Protein AF-A0A0F4JCB0-F1 (afdb_monomer)

Radius of gyration: 26.27 Å; Cα contacts (8 Å, |Δi|>4): 67; chains: 1; bounding box: 70×32×74 Å

pLDDT: mean 78.63, std 18.01, range [30.94, 97.88]

Secondary structure (DSSP, 8-state):
----HHHHHHHHHHHHHHHT----TT-PPS------------HHHHHHHHHHHHHHHHHHHHHHHHHHHHHTT---TT-HHHHHHHHHHHHHHHHHHHHHHHHHHHHHHHHHHHHHHHHHHHHHHHHHHHHHHH-TTS---S----

Solvent-accessible surface area (backbone atoms only — not comparable to full-atom values): 8555 Å² total; per-residue (Å²): 132,85,79,49,70,68,59,54,51,52,50,51,53,50,56,50,54,65,69,61,73,67,82,58,96,76,77,73,80,88,79,79,99,60,87,64,81,67,85,68,60,45,38,64,60,27,40,47,54,18,50,51,28,47,52,50,26,49,52,44,52,54,49,50,51,52,51,56,58,66,51,60,83,52,79,53,89,94,43,72,68,32,55,54,50,50,55,51,50,54,52,52,49,54,52,46,53,52,50,26,48,51,30,51,63,46,25,60,59,33,37,50,51,16,53,53,40,35,56,49,55,50,53,52,51,52,51,52,53,51,51,52,68,73,45,74,86,58,76,88,86,79,81,81,87,128

Organism: NCBI:txid68223

Foldseek 3Di:
DDDDPVNVVVVVVVVVVVVPPPPPVPDDDDDDDDPDPPPQLALVVLLVLLVVLVVLLVVLVVVLVVLVVVLPPLDDPPDPVSVVSVVVSVVSNVVSNVSSVVSNVVSVVSNVSSVVSVVVVVVVVVVVVVVCVVPVVPDDPPDPDD

Sequence (146 aa):
MTTTFEAEWASLKQQAASRTEMHLASAAAAGGGGGGEDLKSDKAVWNRASQDLGGLATNIKTALTGLGDGQKGAAQAGVESSAAQDELYQSWKTYLESLAGKCSALQGPLRKAGEGQYANDEAIKDGFTQVDGQYQDTPATGGGAR

Structure (mmCIF, N/CA/C/O backbone):
data_AF-A0A0F4JCB0-F1
#
_entry.id   AF-A0A0F4JCB0-F1
#
loop_
_atom_site.group_PDB
_atom_site.id
_atom_site.type_symbol
_atom_site.label_atom_id
_atom_site.label_alt_id
_atom_site.label_comp_id
_atom_site.label_asym_id
_atom_site.label_entity_id
_atom_site.label_seq_id
_atom_site.pdbx_PDB_ins_code
_atom_site.Cartn_x
_atom_site.Cartn_y
_atom_site.Cartn_z
_atom_site.occupancy
_atom_site.B_iso_or_equiv
_atom_site.auth_seq_id
_atom_site.auth_comp_id
_atom_site.auth_asym_id
_atom_site.auth_atom_id
_atom_site.pdbx_PDB_model_num
ATOM 1 N N . MET A 1 1 ? 6.192 -24.857 -30.792 1.00 44.06 1 MET A N 1
ATOM 2 C CA . MET A 1 1 ? 5.041 -24.029 -31.202 1.00 44.06 1 MET A CA 1
ATOM 3 C C . MET A 1 1 ? 5.261 -22.655 -30.613 1.00 44.06 1 MET A C 1
ATOM 5 O O . MET A 1 1 ? 5.265 -22.533 -29.399 1.00 44.06 1 MET A O 1
ATOM 9 N N . THR A 1 2 ? 5.572 -21.675 -31.453 1.00 50.81 2 THR A N 1
ATOM 10 C CA . THR A 1 2 ? 5.767 -20.276 -31.061 1.00 50.81 2 THR A CA 1
ATOM 11 C C . THR A 1 2 ? 4.408 -19.699 -30.676 1.00 50.81 2 THR A C 1
ATOM 13 O O . THR A 1 2 ? 3.514 -19.622 -31.517 1.00 50.81 2 THR A O 1
ATOM 16 N N . THR A 1 3 ? 4.221 -19.362 -29.403 1.00 67.38 3 THR A N 1
ATOM 17 C CA . THR A 1 3 ? 3.070 -18.582 -28.946 1.00 67.38 3 THR A CA 1
ATOM 18 C C . THR A 1 3 ? 3.132 -17.211 -29.613 1.00 67.38 3 THR A C 1
ATOM 20 O O . THR A 1 3 ? 4.177 -16.566 -29.643 1.00 67.38 3 THR A O 1
ATOM 23 N N . THR A 1 4 ? 2.040 -16.798 -30.255 1.00 85.38 4 THR A N 1
ATOM 24 C CA . THR A 1 4 ? 1.944 -15.469 -30.864 1.00 85.38 4 THR A CA 1
ATOM 25 C C . THR A 1 4 ? 1.784 -14.423 -29.764 1.00 85.38 4 THR A C 1
ATOM 27 O O . THR A 1 4 ? 1.160 -14.692 -28.738 1.00 85.38 4 THR A O 1
ATOM 30 N N . PHE A 1 5 ? 2.304 -13.216 -29.992 1.00 84.62 5 PHE A N 1
ATOM 31 C CA . PHE A 1 5 ? 2.184 -12.088 -29.061 1.00 84.62 5 PHE A CA 1
ATOM 32 C C . PHE A 1 5 ? 0.742 -11.876 -28.564 1.00 84.62 5 PHE A C 1
ATOM 34 O O . PHE A 1 5 ? 0.517 -11.670 -27.378 1.00 84.62 5 PHE A O 1
ATOM 41 N N . GLU A 1 6 ? -0.247 -12.019 -29.451 1.00 88.94 6 GLU A N 1
ATOM 42 C CA . GLU A 1 6 ? -1.668 -11.899 -29.100 1.00 88.94 6 GLU A CA 1
ATOM 43 C C . GLU A 1 6 ? -2.139 -12.942 -28.079 1.00 88.94 6 GLU A C 1
ATOM 45 O O . GLU A 1 6 ? -2.920 -12.625 -27.180 1.00 88.94 6 GLU A O 1
ATOM 50 N N . ALA A 1 7 ? -1.648 -14.181 -28.174 1.00 90.25 7 ALA A N 1
ATOM 51 C CA . ALA A 1 7 ? -1.990 -15.234 -27.224 1.00 90.25 7 ALA A CA 1
ATOM 52 C C . ALA A 1 7 ? -1.376 -14.960 -25.840 1.00 90.25 7 ALA A C 1
ATOM 54 O O . ALA A 1 7 ? -2.030 -15.153 -24.812 1.00 90.25 7 ALA A O 1
ATOM 55 N N . GLU A 1 8 ? -0.142 -14.457 -25.806 1.00 87.00 8 GLU A N 1
ATOM 56 C CA . GLU A 1 8 ? 0.537 -14.077 -24.563 1.00 87.00 8 GLU A CA 1
ATOM 57 C C . GLU A 1 8 ? -0.117 -12.850 -23.919 1.00 87.00 8 GLU A C 1
ATOM 59 O O . GLU A 1 8 ? -0.390 -12.844 -22.716 1.00 87.00 8 GLU A O 1
ATOM 64 N N . TRP A 1 9 ? -0.469 -11.849 -24.728 1.00 79.19 9 TRP A N 1
ATOM 65 C CA . TRP A 1 9 ? -1.173 -10.649 -24.292 1.00 79.19 9 TRP A CA 1
ATOM 66 C C . TRP A 1 9 ? -2.568 -10.961 -23.740 1.00 79.19 9 TRP A C 1
ATOM 68 O O . TRP A 1 9 ? -2.971 -10.418 -22.709 1.00 79.19 9 TRP A O 1
ATOM 78 N N . ALA A 1 10 ? -3.311 -11.865 -24.382 1.00 88.75 10 ALA A N 1
ATOM 79 C CA . ALA A 1 10 ? -4.602 -12.333 -23.883 1.00 88.75 10 ALA A CA 1
ATOM 80 C C . ALA A 1 10 ? -4.473 -13.033 -22.520 1.00 88.75 10 ALA A C 1
ATOM 82 O O . ALA A 1 10 ? -5.235 -12.724 -21.601 1.00 88.75 10 ALA A O 1
ATOM 83 N N . SER A 1 11 ? -3.472 -13.903 -22.356 1.00 79.38 11 SER A N 1
ATOM 84 C CA . SER A 1 11 ? -3.203 -14.596 -21.089 1.00 79.38 11 SER A CA 1
ATOM 85 C C . SER A 1 11 ? -2.835 -13.628 -19.960 1.00 79.38 11 SER A C 1
ATOM 87 O O . SER A 1 11 ? -3.374 -13.724 -18.856 1.00 79.38 11 SER A O 1
ATOM 89 N N . LEU A 1 12 ? -1.978 -12.640 -20.237 1.00 77.44 12 LEU A N 1
ATOM 90 C CA . LEU A 1 12 ? -1.602 -11.596 -19.277 1.00 77.44 12 LEU A CA 1
ATOM 91 C C . LEU A 1 12 ? -2.810 -10.772 -18.815 1.00 77.44 12 LEU A C 1
ATOM 93 O O . LEU A 1 12 ? -2.986 -10.573 -17.612 1.00 77.44 12 LEU A O 1
ATOM 97 N N . LYS A 1 13 ? -3.681 -10.351 -19.742 1.00 79.44 13 LYS A N 1
ATOM 98 C CA . LYS A 1 13 ? -4.930 -9.639 -19.412 1.00 79.44 13 LYS A CA 1
ATOM 99 C C . LYS A 1 13 ? -5.847 -10.480 -18.524 1.00 79.44 13 LYS A C 1
ATOM 101 O O . LYS A 1 13 ? -6.400 -9.962 -17.557 1.00 79.44 13 LYS A O 1
ATOM 106 N N . GLN A 1 14 ? -5.978 -11.774 -18.807 1.00 76.75 14 GLN A N 1
ATOM 107 C CA . GLN A 1 14 ? -6.850 -12.664 -18.041 1.00 76.75 14 GLN A CA 1
ATOM 108 C C . GLN A 1 14 ? -6.310 -12.949 -16.633 1.00 76.75 14 GLN A C 1
ATOM 110 O O . GLN A 1 14 ? -7.072 -12.924 -15.670 1.00 76.75 14 GLN A O 1
ATOM 115 N N . GLN A 1 15 ? -4.993 -13.116 -16.488 1.00 71.75 15 GLN A N 1
ATOM 116 C CA . GLN A 1 15 ? -4.336 -13.252 -15.183 1.00 71.75 15 GLN A CA 1
ATOM 117 C C . GLN A 1 15 ? -4.363 -11.961 -14.350 1.00 71.75 15 GLN A C 1
ATOM 119 O O . GLN A 1 15 ? -4.322 -12.019 -13.121 1.00 71.75 15 GLN A O 1
ATOM 124 N N . ALA A 1 16 ? -4.377 -10.791 -14.994 1.00 64.50 16 ALA A N 1
ATOM 125 C CA . ALA A 1 16 ? -4.550 -9.510 -14.314 1.00 64.50 16 ALA A CA 1
ATOM 126 C C . ALA A 1 16 ? -6.002 -9.323 -13.846 1.00 64.50 16 ALA A C 1
ATOM 128 O O . ALA A 1 16 ? -6.234 -8.902 -12.713 1.00 64.50 16 ALA A O 1
ATOM 129 N N . ALA A 1 17 ? -6.973 -9.707 -14.680 1.00 66.94 17 ALA A N 1
ATOM 130 C CA . ALA A 1 17 ? -8.389 -9.693 -14.328 1.00 66.94 17 ALA A CA 1
ATOM 131 C C . ALA A 1 17 ? -8.689 -10.633 -13.149 1.00 66.94 17 ALA A C 1
ATOM 133 O O . ALA A 1 17 ? -9.334 -10.215 -12.194 1.00 66.94 17 ALA A O 1
ATOM 134 N N . SER A 1 18 ? -8.132 -11.849 -13.146 1.00 64.69 18 SER A N 1
ATOM 135 C CA . SER A 1 18 ? -8.306 -12.800 -12.038 1.00 64.69 18 SER A CA 1
ATOM 136 C C . SER A 1 18 ? -7.610 -12.359 -10.743 1.00 64.69 18 SER A C 1
ATOM 138 O O . SER A 1 18 ? -8.057 -12.700 -9.657 1.00 64.69 18 SER A O 1
ATOM 140 N N . ARG A 1 19 ? -6.523 -11.575 -10.829 1.00 59.31 19 ARG A N 1
ATOM 141 C CA . ARG A 1 19 ? -5.880 -10.941 -9.659 1.00 59.31 19 ARG A CA 1
ATOM 142 C C . ARG A 1 19 ? -6.665 -9.747 -9.106 1.00 59.31 19 ARG A C 1
ATOM 144 O O . ARG A 1 19 ? -6.379 -9.307 -7.998 1.00 59.31 19 ARG A O 1
ATOM 151 N N . THR A 1 20 ? -7.631 -9.229 -9.866 1.00 51.09 20 THR A N 1
ATOM 152 C CA . THR A 1 20 ? -8.473 -8.076 -9.507 1.00 51.09 20 THR A CA 1
ATOM 153 C C . THR A 1 20 ? -9.791 -8.503 -8.848 1.00 51.09 20 THR A C 1
ATOM 155 O O . THR A 1 20 ? -10.656 -7.668 -8.602 1.00 51.09 20 THR A O 1
ATOM 158 N N . GLU A 1 21 ? -9.944 -9.772 -8.454 1.00 53.97 21 GLU A N 1
ATOM 159 C CA . GLU A 1 21 ? -10.959 -10.179 -7.472 1.00 53.97 21 GLU A CA 1
ATOM 160 C C . GLU A 1 21 ? -10.544 -9.720 -6.059 1.00 53.97 21 GLU A C 1
ATOM 162 O O . GLU A 1 21 ? -10.359 -10.501 -5.129 1.00 53.97 21 GLU A O 1
ATOM 167 N N . MET A 1 22 ? -10.354 -8.410 -5.890 1.00 51.03 22 MET A N 1
ATOM 168 C CA . MET A 1 22 ? -10.332 -7.786 -4.575 1.00 51.03 22 MET A CA 1
ATOM 169 C C . MET A 1 22 ? -11.781 -7.651 -4.124 1.00 51.03 22 MET A C 1
ATOM 171 O O . MET A 1 22 ? -12.513 -6.784 -4.603 1.00 51.03 22 MET A O 1
ATOM 175 N N . HIS A 1 23 ? -12.198 -8.519 -3.205 1.00 47.09 23 HIS A N 1
ATOM 176 C CA . HIS A 1 23 ? -13.481 -8.396 -2.526 1.00 47.09 23 HIS A CA 1
ATOM 177 C C . HIS A 1 23 ? -13.448 -7.135 -1.646 1.00 47.09 23 HIS A C 1
ATOM 179 O O . HIS A 1 23 ? -13.044 -7.160 -0.485 1.00 47.09 23 HIS A O 1
ATOM 185 N N . LEU A 1 24 ? -13.848 -5.996 -2.214 1.00 46.97 24 LEU A N 1
ATOM 186 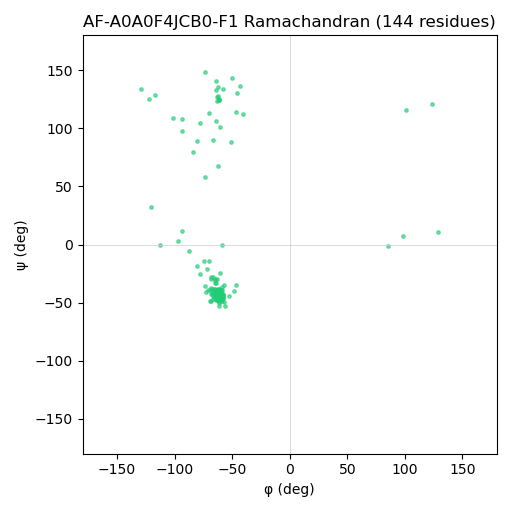C CA . LEU A 1 24 ? -14.248 -4.841 -1.422 1.00 46.97 24 LEU A CA 1
ATOM 187 C C . LEU A 1 24 ? -15.479 -5.265 -0.622 1.00 46.97 24 LEU A C 1
ATOM 189 O O . LEU A 1 24 ? -16.479 -5.685 -1.205 1.00 46.97 24 LEU A O 1
ATOM 193 N N . ALA A 1 25 ? -15.420 -5.135 0.703 1.00 53.34 25 ALA A N 1
ATOM 194 C CA . ALA A 1 25 ? -16.510 -5.496 1.614 1.00 53.34 25 ALA A CA 1
ATOM 195 C C . ALA A 1 25 ? -17.836 -4.737 1.357 1.00 53.34 25 ALA A C 1
ATOM 197 O O . ALA A 1 25 ? -18.814 -4.966 2.055 1.00 53.34 25 ALA A O 1
ATOM 198 N N . SER A 1 26 ? -17.884 -3.833 0.370 1.00 44.56 26 SER A N 1
ATOM 199 C CA . SER A 1 26 ? -19.033 -2.985 0.044 1.00 44.56 26 SER A CA 1
ATOM 200 C C . SER A 1 26 ? -19.714 -3.273 -1.302 1.00 44.56 26 SER A C 1
ATOM 202 O O . SER A 1 26 ? -20.690 -2.597 -1.627 1.00 44.56 26 SER A O 1
ATOM 204 N N . ALA A 1 27 ? -19.260 -4.243 -2.104 1.00 40.28 27 ALA A N 1
ATOM 205 C CA . ALA A 1 27 ? -19.916 -4.554 -3.379 1.00 40.28 27 ALA A CA 1
ATOM 206 C C . ALA A 1 27 ? -21.103 -5.513 -3.172 1.00 40.28 27 ALA A C 1
ATOM 208 O O . ALA A 1 27 ? -20.998 -6.719 -3.383 1.00 40.28 27 ALA A O 1
ATOM 209 N N . ALA A 1 28 ? -22.237 -4.967 -2.728 1.00 41.16 28 ALA A N 1
ATOM 210 C CA . ALA A 1 28 ? -23.502 -5.691 -2.667 1.00 41.16 28 ALA A CA 1
ATOM 211 C C . ALA A 1 28 ? -23.979 -6.083 -4.078 1.00 41.16 28 ALA A C 1
ATOM 213 O O . ALA A 1 28 ? -24.000 -5.256 -4.995 1.00 41.16 28 ALA A O 1
ATOM 214 N N . ALA A 1 29 ? -24.396 -7.341 -4.240 1.00 40.41 29 ALA A N 1
ATOM 215 C CA . ALA A 1 29 ? -25.137 -7.792 -5.410 1.00 40.41 29 ALA A CA 1
ATOM 216 C C . ALA A 1 29 ? -26.478 -7.044 -5.491 1.00 40.41 29 ALA A C 1
ATOM 218 O O . ALA A 1 29 ? -27.171 -6.854 -4.491 1.00 40.41 29 ALA A O 1
ATOM 219 N N . ALA A 1 30 ? -26.823 -6.589 -6.692 1.00 45.03 30 ALA A N 1
ATOM 220 C CA . ALA A 1 30 ? -28.023 -5.813 -6.947 1.00 45.03 30 ALA A CA 1
ATOM 221 C C . ALA A 1 30 ? -29.305 -6.612 -6.647 1.00 45.03 30 ALA A C 1
ATOM 223 O O . ALA A 1 30 ? -29.528 -7.670 -7.232 1.00 45.03 30 ALA A O 1
ATOM 224 N N . GLY A 1 31 ? -30.186 -6.030 -5.827 1.00 35.19 31 GLY A N 1
ATOM 225 C CA . GLY A 1 31 ? -31.619 -6.333 -5.823 1.00 35.19 31 GLY A CA 1
ATOM 226 C C . GLY A 1 31 ? -32.198 -6.798 -4.485 1.00 35.19 31 GLY A C 1
ATOM 227 O O . GLY A 1 31 ? -31.856 -7.862 -3.988 1.00 35.19 31 GLY A O 1
ATOM 228 N N . GLY A 1 32 ? -33.179 -6.037 -3.989 1.00 30.94 32 GLY A N 1
ATOM 229 C CA . GLY A 1 32 ? -34.141 -6.479 -2.974 1.00 30.94 32 GLY A CA 1
ATOM 230 C C . GLY A 1 32 ? -33.833 -5.989 -1.562 1.00 30.94 32 GLY A C 1
ATOM 231 O O . GLY A 1 32 ? -32.822 -6.350 -0.976 1.00 30.94 32 GLY A O 1
ATOM 232 N N . GLY A 1 33 ? -34.733 -5.169 -1.012 1.00 39.44 33 GLY A N 1
ATOM 233 C CA . GLY A 1 33 ? -34.666 -4.696 0.366 1.00 39.44 33 GLY A CA 1
ATOM 234 C C . GLY A 1 33 ? -34.720 -5.849 1.3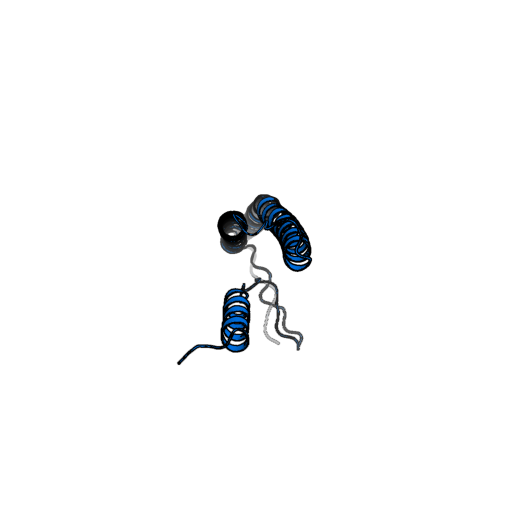67 1.00 39.44 33 GLY A C 1
ATOM 235 O O . GLY A 1 33 ? -35.785 -6.364 1.684 1.00 39.44 33 GLY A O 1
ATOM 236 N N . GLY A 1 34 ? -33.561 -6.212 1.885 1.00 33.94 34 GLY A N 1
ATOM 237 C CA . GLY A 1 34 ? -33.363 -6.777 3.208 1.00 33.94 34 GLY A CA 1
ATOM 238 C C . GLY A 1 34 ? -32.264 -5.931 3.824 1.00 33.94 34 GLY A C 1
ATOM 239 O O . GLY A 1 34 ? -31.312 -5.602 3.115 1.00 33.94 34 GLY A O 1
ATOM 240 N N . GLY A 1 35 ? -32.427 -5.499 5.078 1.00 43.03 35 GLY A N 1
ATOM 241 C CA . GLY A 1 35 ? -31.352 -4.818 5.795 1.00 43.03 35 GLY A CA 1
ATOM 242 C C . GLY A 1 35 ? -30.085 -5.631 5.586 1.00 43.03 35 GLY A C 1
ATOM 243 O O . GLY A 1 35 ? -30.054 -6.805 5.958 1.00 43.03 35 GLY A O 1
ATOM 244 N N . GLY A 1 36 ? -29.108 -5.050 4.879 1.00 40.81 36 GLY A N 1
ATOM 245 C CA . GLY A 1 36 ? -27.793 -5.665 4.794 1.00 40.81 36 GLY A CA 1
ATOM 246 C C . GLY A 1 36 ? -27.375 -5.974 6.219 1.00 40.81 36 GLY A C 1
ATOM 247 O O . GLY A 1 36 ? -27.750 -5.210 7.112 1.00 40.81 36 GLY A O 1
ATOM 248 N N . GLU A 1 37 ? -26.681 -7.097 6.435 1.00 52.94 37 GLU A N 1
ATOM 249 C CA . GLU A 1 37 ? -25.978 -7.306 7.699 1.00 52.94 37 GLU A CA 1
ATOM 250 C C . GLU A 1 37 ? -25.357 -5.963 8.046 1.00 52.94 37 GLU A C 1
ATOM 252 O O . GLU A 1 37 ? -24.559 -5.450 7.251 1.00 52.94 37 GLU A O 1
ATOM 257 N N . ASP A 1 38 ? -25.863 -5.336 9.119 1.00 53.34 38 ASP A N 1
ATOM 258 C CA . ASP A 1 38 ? -25.407 -4.020 9.542 1.00 53.34 38 ASP A CA 1
ATOM 259 C C . ASP A 1 38 ? -23.894 -4.053 9.429 1.00 53.34 38 ASP A C 1
ATOM 261 O O . ASP A 1 38 ? -23.307 -5.088 9.764 1.00 53.34 38 ASP A O 1
ATOM 265 N N . LEU A 1 39 ? -23.281 -2.991 8.892 1.00 50.59 39 LEU A N 1
ATOM 266 C CA . LEU A 1 39 ? -21.830 -2.834 8.890 1.00 50.59 39 LEU A CA 1
ATOM 267 C C . LEU A 1 39 ? -21.364 -3.060 10.327 1.00 50.59 39 LEU A C 1
ATOM 269 O O . LEU A 1 39 ? -21.319 -2.124 11.120 1.00 50.59 39 LEU A O 1
ATOM 273 N N . LYS A 1 40 ? -21.080 -4.315 10.683 1.00 52.12 40 LYS A N 1
ATOM 274 C CA . LYS A 1 40 ? -20.598 -4.672 11.998 1.00 52.12 40 LYS A CA 1
ATOM 275 C C . LYS A 1 40 ? -19.302 -3.912 12.070 1.00 52.12 40 LYS A C 1
ATOM 277 O O . LYS A 1 40 ? -18.474 -4.021 11.159 1.00 52.12 40 LYS A O 1
ATOM 282 N N . SER A 1 41 ? -19.172 -3.097 13.104 1.00 59.12 41 SER A N 1
ATOM 283 C CA . SER A 1 41 ? -17.953 -2.395 13.471 1.00 59.12 41 SER A CA 1
ATOM 284 C C . SER A 1 41 ? -16.878 -3.419 13.817 1.00 59.12 41 SER A C 1
ATOM 286 O O . SER A 1 41 ? -16.463 -3.589 14.959 1.00 59.12 41 SER A O 1
ATOM 288 N N . ASP A 1 42 ? -16.434 -4.165 12.817 1.00 73.62 42 ASP A N 1
ATOM 289 C CA . ASP A 1 42 ? -15.447 -5.198 12.970 1.00 73.62 42 ASP A CA 1
ATOM 290 C C . ASP A 1 42 ? -14.101 -4.563 12.664 1.00 73.62 42 ASP A C 1
ATOM 292 O O . ASP A 1 42 ? -13.672 -4.394 11.517 1.00 73.62 42 ASP A O 1
ATOM 296 N N . LYS A 1 43 ? -13.428 -4.181 13.746 1.00 82.00 43 LYS A N 1
ATOM 297 C CA . LYS A 1 43 ? -12.054 -3.692 13.728 1.00 82.00 43 LYS A CA 1
ATOM 298 C C . LYS A 1 43 ? -11.142 -4.588 12.885 1.00 82.00 43 LYS A C 1
ATOM 300 O O . LYS A 1 43 ? -10.231 -4.075 12.236 1.00 82.00 43 LYS A O 1
ATOM 305 N N . ALA A 1 44 ? -11.365 -5.905 12.873 1.00 83.25 44 ALA A N 1
ATOM 306 C CA . ALA A 1 44 ? -10.568 -6.841 12.093 1.00 83.25 44 ALA A CA 1
ATOM 307 C C . ALA A 1 44 ? -10.775 -6.654 10.586 1.00 83.25 44 ALA A C 1
ATOM 309 O O . ALA A 1 44 ? -9.793 -6.704 9.848 1.00 83.25 44 ALA A O 1
ATOM 310 N N . VAL A 1 45 ? -11.996 -6.362 10.127 1.00 86.06 45 VAL A N 1
ATOM 311 C CA . VAL A 1 45 ? -12.288 -6.092 8.706 1.00 86.06 45 VAL A CA 1
ATOM 312 C C . VAL A 1 45 ? -11.571 -4.826 8.239 1.00 86.06 45 VAL A C 1
ATOM 314 O O . VAL A 1 45 ? -10.875 -4.842 7.223 1.00 86.06 45 VAL A O 1
ATOM 317 N N . TRP A 1 46 ? -11.657 -3.744 9.015 1.00 88.75 46 TRP A N 1
ATOM 318 C CA . TRP A 1 46 ? -10.973 -2.483 8.707 1.00 88.75 46 TRP A CA 1
ATOM 319 C C . TRP A 1 46 ? -9.447 -2.613 8.733 1.00 88.75 46 TRP A C 1
ATOM 321 O O . TRP A 1 46 ? -8.753 -2.092 7.854 1.00 88.75 46 TRP A O 1
ATOM 331 N N . ASN A 1 47 ? -8.912 -3.351 9.708 1.00 87.25 47 ASN A N 1
ATOM 332 C CA . ASN A 1 47 ? -7.484 -3.647 9.782 1.00 87.25 47 ASN A CA 1
ATOM 333 C C . ASN A 1 47 ? -7.022 -4.506 8.606 1.00 87.25 47 ASN A C 1
ATOM 335 O O . ASN A 1 47 ? -5.973 -4.224 8.031 1.00 87.25 47 ASN A O 1
ATOM 339 N N . ARG A 1 48 ? -7.807 -5.514 8.219 1.00 88.44 48 ARG A N 1
ATOM 340 C CA . ARG A 1 48 ? -7.500 -6.363 7.070 1.00 88.44 48 ARG A CA 1
ATOM 341 C C . ARG A 1 48 ? -7.467 -5.555 5.779 1.00 88.44 48 ARG A C 1
ATOM 343 O O . ARG A 1 48 ? -6.477 -5.619 5.065 1.00 88.44 48 ARG A O 1
ATOM 350 N N . ALA A 1 49 ? -8.468 -4.711 5.533 1.00 87.94 49 ALA A N 1
ATOM 351 C CA . ALA A 1 49 ? -8.479 -3.827 4.367 1.00 87.94 49 ALA A CA 1
ATOM 352 C C . ALA A 1 49 ? -7.256 -2.887 4.334 1.00 87.94 49 ALA A C 1
ATOM 354 O O . ALA A 1 49 ? -6.657 -2.668 3.281 1.00 87.94 49 ALA A O 1
ATOM 355 N N . SER A 1 50 ? -6.843 -2.361 5.493 1.00 90.56 50 SER A N 1
ATOM 356 C CA . SER A 1 50 ? -5.615 -1.566 5.624 1.00 90.56 50 SER A CA 1
ATOM 357 C C . SER A 1 50 ? -4.362 -2.375 5.250 1.00 90.56 50 SER A C 1
ATOM 359 O O . SER A 1 50 ? -3.535 -1.913 4.463 1.00 90.56 50 SER A O 1
ATOM 361 N N . GLN A 1 51 ? -4.244 -3.607 5.750 1.00 91.06 51 GLN A N 1
ATOM 362 C CA . GLN A 1 51 ? -3.138 -4.513 5.426 1.00 91.06 51 GLN A CA 1
ATOM 363 C C . GLN A 1 51 ? -3.107 -4.880 3.939 1.00 91.06 51 GLN A C 1
ATOM 365 O O . GLN A 1 51 ? -2.043 -4.815 3.323 1.00 91.06 51 GLN A O 1
ATOM 370 N N . ASP A 1 52 ? -4.261 -5.192 3.349 1.00 94.00 52 ASP A N 1
ATOM 371 C CA . ASP A 1 52 ? -4.388 -5.549 1.936 1.00 94.00 52 ASP A CA 1
ATOM 372 C C . ASP A 1 52 ? -3.956 -4.382 1.031 1.00 94.00 52 ASP A C 1
ATOM 374 O O . ASP A 1 52 ? -3.186 -4.580 0.088 1.00 94.00 52 ASP A O 1
ATOM 378 N N . LEU A 1 53 ? -4.335 -3.138 1.362 1.00 93.75 53 LEU A N 1
ATOM 379 C CA . LEU A 1 53 ? -3.831 -1.949 0.660 1.00 93.75 53 LEU A CA 1
ATOM 380 C C . LEU A 1 53 ? -2.316 -1.756 0.824 1.00 93.75 53 LEU A C 1
ATOM 382 O O . 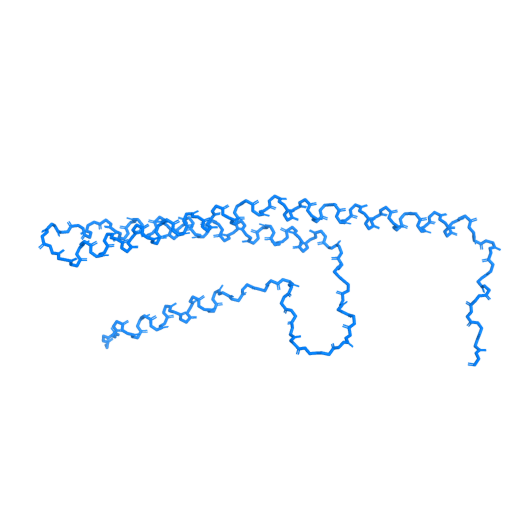LEU A 1 53 ? -1.655 -1.269 -0.096 1.00 93.75 53 LEU A O 1
ATOM 386 N N . GLY A 1 54 ? -1.743 -2.137 1.967 1.00 92.81 54 GLY A N 1
ATOM 387 C CA . GLY A 1 54 ? -0.291 -2.160 2.163 1.00 92.81 54 GLY A CA 1
ATOM 388 C C . GLY A 1 54 ? 0.422 -3.204 1.317 1.00 92.81 54 GLY A C 1
ATOM 389 O O . GLY A 1 54 ? 1.446 -2.894 0.695 1.00 92.81 54 GLY A O 1
ATOM 390 N N . GLY A 1 55 ? -0.150 -4.401 1.219 1.00 93.62 55 GLY A N 1
ATOM 391 C CA . GLY A 1 55 ? 0.311 -5.446 0.310 1.00 93.62 55 GLY A CA 1
ATOM 392 C C . GLY A 1 55 ? 0.262 -4.984 -1.145 1.00 93.62 55 GLY A C 1
ATOM 393 O O . GLY A 1 55 ? 1.261 -5.078 -1.859 1.00 93.62 55 GLY A O 1
ATOM 394 N N . LEU A 1 56 ? -0.853 -4.385 -1.570 1.00 95.38 56 LEU A N 1
ATOM 395 C CA . LEU A 1 56 ? -1.011 -3.853 -2.922 1.00 95.38 56 LEU A CA 1
ATOM 396 C C . LEU A 1 56 ? 0.014 -2.755 -3.235 1.00 95.38 56 LEU A C 1
ATOM 398 O O . LEU A 1 56 ? 0.677 -2.820 -4.268 1.00 95.38 56 LEU A O 1
ATOM 402 N N . ALA A 1 57 ? 0.206 -1.785 -2.337 1.00 94.50 57 ALA A N 1
ATOM 403 C CA . ALA A 1 57 ? 1.212 -0.736 -2.514 1.00 94.50 57 ALA A CA 1
ATOM 404 C C . ALA A 1 57 ? 2.632 -1.313 -2.666 1.00 94.50 57 ALA A C 1
ATOM 406 O O . ALA A 1 57 ? 3.435 -0.796 -3.443 1.00 94.50 57 ALA A O 1
ATOM 407 N N . THR A 1 58 ? 2.940 -2.392 -1.944 1.00 96.06 58 THR A N 1
ATOM 408 C CA . THR A 1 58 ? 4.228 -3.095 -2.035 1.00 96.06 58 THR A CA 1
ATOM 409 C C . THR A 1 58 ? 4.381 -3.794 -3.382 1.00 96.06 58 THR A C 1
ATOM 411 O O . THR A 1 58 ? 5.379 -3.583 -4.067 1.00 96.06 58 THR A O 1
ATOM 414 N N . ASN A 1 59 ? 3.364 -4.539 -3.813 1.00 96.31 59 ASN A N 1
ATOM 415 C CA . ASN A 1 59 ? 3.364 -5.224 -5.105 1.00 96.31 59 ASN A CA 1
ATOM 416 C C . ASN A 1 59 ? 3.501 -4.243 -6.278 1.00 96.31 59 ASN A C 1
ATOM 418 O O . ASN A 1 59 ? 4.237 -4.516 -7.224 1.00 96.31 59 ASN A O 1
ATOM 422 N N . ILE A 1 60 ? 2.850 -3.076 -6.203 1.00 96.81 60 ILE A N 1
ATOM 423 C CA . ILE A 1 60 ? 2.990 -2.021 -7.215 1.00 96.81 60 ILE A CA 1
ATOM 424 C C . ILE A 1 60 ? 4.429 -1.496 -7.262 1.00 96.81 60 ILE A C 1
ATOM 426 O O . ILE A 1 60 ? 4.976 -1.331 -8.349 1.00 96.81 60 ILE A O 1
ATOM 430 N N . LYS A 1 61 ? 5.078 -1.275 -6.112 1.00 96.19 61 LYS A N 1
ATOM 431 C CA . LYS A 1 61 ? 6.493 -0.861 -6.071 1.00 96.19 61 LYS A CA 1
ATOM 432 C C . LYS A 1 61 ? 7.411 -1.916 -6.686 1.00 96.19 61 LYS A C 1
ATOM 434 O O . LYS A 1 61 ? 8.307 -1.565 -7.445 1.00 96.19 61 LYS A O 1
ATOM 439 N N . THR A 1 62 ? 7.166 -3.198 -6.423 1.00 96.25 62 THR A N 1
ATOM 440 C CA . THR A 1 62 ? 7.899 -4.292 -7.075 1.00 96.25 62 THR A CA 1
ATOM 441 C C . THR A 1 62 ? 7.698 -4.280 -8.592 1.00 96.25 62 THR A C 1
ATOM 443 O O . THR A 1 62 ? 8.667 -4.414 -9.337 1.00 96.25 62 THR A O 1
ATOM 446 N N . ALA A 1 63 ? 6.465 -4.066 -9.062 1.00 95.38 63 ALA A N 1
ATOM 447 C CA . ALA A 1 63 ? 6.166 -3.956 -10.487 1.00 95.38 63 ALA A CA 1
ATOM 448 C C . ALA A 1 63 ? 6.842 -2.735 -11.134 1.00 95.38 63 ALA A C 1
ATOM 450 O O . ALA A 1 63 ? 7.365 -2.854 -12.236 1.00 95.38 63 ALA A O 1
ATOM 451 N N . LEU A 1 64 ? 6.894 -1.591 -10.443 1.00 97.31 64 LEU A N 1
ATOM 452 C CA . LEU A 1 64 ? 7.626 -0.398 -10.881 1.00 97.31 64 LEU A CA 1
ATOM 453 C C . LEU A 1 64 ? 9.122 -0.671 -11.054 1.00 97.31 64 LEU A C 1
ATOM 455 O O . LEU A 1 64 ? 9.699 -0.252 -12.055 1.00 97.31 64 LEU A O 1
ATOM 459 N N . THR A 1 65 ? 9.743 -1.400 -10.122 1.00 96.25 65 THR A N 1
ATOM 460 C CA . THR A 1 65 ? 11.143 -1.827 -10.263 1.00 96.25 65 THR A CA 1
ATOM 461 C C . THR A 1 65 ? 11.324 -2.694 -11.506 1.00 96.25 65 THR A C 1
ATOM 463 O O . THR A 1 65 ? 12.186 -2.398 -12.327 1.00 96.25 65 THR A O 1
ATOM 466 N N . GLY A 1 66 ? 10.470 -3.707 -11.698 1.00 95.12 66 GLY A N 1
ATOM 467 C CA . GLY A 1 66 ? 10.530 -4.576 -12.877 1.00 95.12 66 GLY A CA 1
ATOM 468 C C . GLY A 1 66 ? 10.304 -3.825 -14.193 1.00 95.12 66 GLY A C 1
ATOM 469 O O . GLY A 1 66 ? 10.993 -4.081 -15.176 1.00 95.12 66 GLY A O 1
ATOM 470 N N . LEU A 1 67 ? 9.388 -2.853 -14.203 1.00 93.69 67 LEU A N 1
ATOM 471 C CA . LEU A 1 67 ? 9.144 -1.978 -15.349 1.00 93.69 67 LEU A CA 1
ATOM 472 C C . LEU A 1 67 ? 10.375 -1.113 -15.661 1.00 93.69 67 LEU A C 1
ATOM 474 O O . LEU A 1 67 ? 10.775 -1.008 -16.817 1.00 93.69 67 LEU A O 1
ATOM 478 N N . GLY A 1 68 ? 10.999 -0.526 -14.636 1.00 93.56 68 GLY A N 1
ATOM 479 C CA . GLY A 1 68 ? 12.231 0.249 -14.780 1.00 93.56 68 GLY A CA 1
ATOM 480 C C . GLY A 1 68 ? 13.407 -0.593 -15.271 1.00 93.56 68 GLY A C 1
ATOM 481 O O . GLY A 1 68 ? 14.180 -0.132 -16.107 1.00 93.56 68 GLY A O 1
ATOM 482 N N . ASP A 1 69 ? 13.526 -1.833 -14.800 1.00 93.81 69 ASP A N 1
ATOM 483 C CA . ASP A 1 69 ? 14.536 -2.777 -15.272 1.00 93.81 69 ASP A CA 1
ATOM 484 C C . ASP A 1 69 ? 14.300 -3.184 -16.730 1.00 93.81 69 ASP A C 1
ATOM 486 O O . ASP A 1 69 ? 15.249 -3.187 -17.510 1.00 93.81 69 ASP A O 1
ATOM 490 N N . GLY A 1 70 ? 13.051 -3.454 -17.120 1.00 90.06 70 GLY A N 1
ATOM 491 C CA . GLY A 1 70 ? 12.683 -3.793 -18.498 1.00 90.06 70 GLY A CA 1
ATOM 492 C C . GLY A 1 70 ? 12.861 -2.641 -19.492 1.00 90.06 70 GLY A C 1
ATOM 493 O O . GLY A 1 70 ? 13.147 -2.884 -20.660 1.00 90.06 70 GLY A O 1
ATOM 494 N N . GLN A 1 71 ? 12.751 -1.390 -19.036 1.00 90.31 71 GLN A N 1
ATOM 495 C CA . GLN A 1 71 ? 13.006 -0.209 -19.868 1.00 90.31 71 GLN A CA 1
ATOM 496 C C . GLN A 1 71 ? 14.501 -0.021 -20.185 1.00 90.31 71 GLN A C 1
ATOM 498 O O . GLN A 1 71 ? 14.858 0.652 -21.158 1.00 90.31 71 GLN A O 1
ATOM 503 N N . LYS A 1 72 ? 15.411 -0.603 -19.391 1.00 87.75 72 LYS A N 1
ATOM 504 C CA . LYS A 1 72 ? 16.856 -0.487 -19.634 1.00 87.75 72 LYS A CA 1
ATOM 505 C C . LYS A 1 72 ? 17.204 -1.092 -20.994 1.00 87.75 72 LYS A C 1
ATOM 507 O O . LYS A 1 72 ? 16.926 -2.253 -21.264 1.00 87.75 72 LYS A O 1
ATOM 512 N N . GLY A 1 73 ? 17.858 -0.300 -21.840 1.00 77.06 73 GLY A N 1
ATOM 513 C CA . GLY A 1 73 ? 18.267 -0.730 -23.181 1.00 77.06 73 GLY A CA 1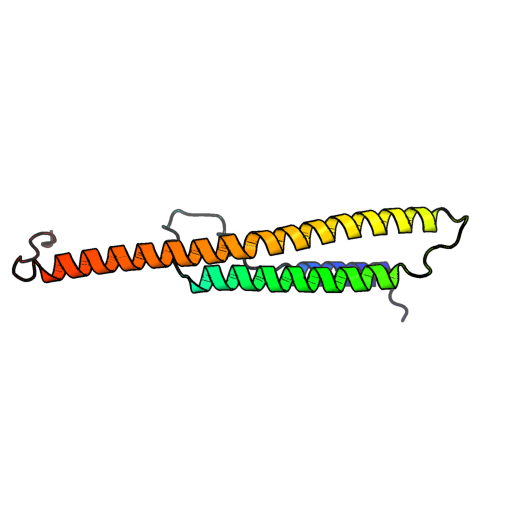
ATOM 514 C C . GLY A 1 73 ? 17.199 -0.568 -24.268 1.00 77.06 73 GLY A C 1
ATOM 515 O O . GLY A 1 73 ? 17.512 -0.802 -25.431 1.00 77.06 73 GLY A O 1
ATOM 516 N N . ALA A 1 74 ? 15.990 -0.095 -23.937 1.00 74.12 74 ALA A N 1
ATOM 517 C CA . ALA A 1 74 ? 14.962 0.245 -24.929 1.00 74.12 74 ALA A CA 1
ATOM 518 C C . ALA A 1 74 ? 15.301 1.510 -25.751 1.00 74.12 74 ALA A C 1
ATOM 520 O O . ALA A 1 74 ? 14.703 1.762 -26.797 1.00 74.12 74 ALA A O 1
ATOM 521 N N . ALA A 1 75 ? 16.279 2.302 -25.301 1.00 65.31 75 ALA A N 1
ATOM 522 C CA . ALA A 1 75 ? 16.732 3.507 -25.983 1.00 65.31 75 ALA A CA 1
ATOM 523 C C . ALA A 1 75 ? 17.706 3.176 -27.130 1.00 65.31 75 ALA A C 1
ATOM 525 O O . ALA A 1 75 ? 18.924 3.168 -26.946 1.00 65.31 75 ALA A O 1
ATOM 526 N N . GLN A 1 76 ? 17.175 2.945 -28.332 1.00 66.56 76 GLN A N 1
ATOM 527 C CA . GLN A 1 76 ? 17.933 3.092 -29.578 1.00 66.56 76 GLN A CA 1
ATOM 528 C C . GLN A 1 76 ? 17.566 4.422 -30.228 1.00 66.56 76 GLN A C 1
ATOM 530 O O . GLN A 1 76 ? 16.456 4.599 -30.719 1.00 66.56 76 GLN A O 1
ATOM 535 N N . ALA A 1 77 ? 18.501 5.373 -30.212 1.00 70.50 77 ALA A N 1
ATOM 536 C CA . ALA A 1 77 ? 18.288 6.681 -30.815 1.00 70.50 77 ALA A CA 1
ATOM 537 C C . ALA A 1 77 ? 17.942 6.551 -32.310 1.00 70.50 77 ALA A C 1
ATOM 539 O O . ALA A 1 77 ? 18.624 5.841 -33.048 1.00 70.50 77 ALA A O 1
ATOM 540 N N . GLY A 1 78 ? 16.910 7.276 -32.750 1.00 71.88 78 GLY A N 1
ATOM 541 C CA . GLY A 1 78 ? 16.559 7.410 -34.167 1.00 71.88 78 GLY A CA 1
ATOM 542 C C . GLY A 1 78 ? 15.438 6.501 -34.678 1.00 71.88 78 GLY A C 1
ATOM 543 O O . GLY A 1 78 ? 15.193 6.507 -35.881 1.00 71.88 78 GLY A O 1
ATOM 544 N N . VAL A 1 79 ? 14.739 5.757 -33.810 1.00 82.56 79 VAL A N 1
ATOM 545 C CA . VAL A 1 79 ? 13.571 4.945 -34.199 1.00 82.56 79 VAL A CA 1
ATOM 546 C C . VAL A 1 79 ? 12.312 5.455 -33.492 1.00 82.56 79 VAL A C 1
ATOM 548 O O . VAL A 1 79 ? 12.292 5.591 -32.274 1.00 82.56 79 VAL A O 1
ATOM 551 N N . GLU A 1 80 ? 11.230 5.710 -34.230 1.00 84.81 80 GLU A N 1
ATOM 552 C CA . GLU A 1 80 ? 9.967 6.213 -33.653 1.00 84.81 80 GLU A CA 1
ATOM 553 C C . GLU A 1 80 ? 9.408 5.296 -32.553 1.00 84.81 80 GLU A C 1
ATOM 555 O O . GLU A 1 80 ? 8.885 5.767 -31.542 1.00 84.81 80 GLU A O 1
ATOM 560 N N . SER A 1 81 ? 9.593 3.980 -32.691 1.00 84.31 81 SER A N 1
ATOM 561 C CA . SER A 1 81 ? 9.157 3.004 -31.691 1.00 84.31 81 SER A CA 1
ATOM 562 C C . SER A 1 81 ? 9.861 3.162 -30.341 1.00 84.31 81 SER A C 1
ATOM 564 O O . SER A 1 81 ? 9.254 2.863 -29.317 1.00 84.31 81 SER A O 1
ATOM 566 N N . SER A 1 82 ? 11.112 3.643 -30.298 1.00 85.38 82 SER A N 1
ATOM 567 C CA . SER A 1 82 ? 11.802 3.873 -29.021 1.00 85.38 82 SER A CA 1
ATOM 568 C C . SER A 1 82 ? 11.250 5.097 -28.292 1.00 85.38 82 SER A C 1
ATOM 570 O O . SER A 1 82 ? 11.163 5.083 -27.068 1.00 85.38 82 SER A O 1
ATOM 572 N N . ALA A 1 83 ? 10.860 6.142 -29.030 1.00 85.38 83 ALA A N 1
ATOM 573 C CA . ALA A 1 83 ? 10.218 7.323 -28.452 1.00 85.38 83 ALA A CA 1
ATOM 574 C C . ALA A 1 83 ? 8.834 6.969 -27.888 1.00 85.38 83 ALA A C 1
ATOM 576 O O . ALA A 1 83 ? 8.552 7.256 -26.727 1.00 85.38 83 ALA A O 1
ATOM 577 N N . ALA A 1 84 ? 8.022 6.240 -28.662 1.00 88.44 84 ALA A N 1
ATOM 578 C CA . ALA A 1 84 ? 6.719 5.756 -28.207 1.00 88.44 84 ALA A CA 1
ATOM 579 C C . ALA A 1 84 ? 6.828 4.850 -26.963 1.00 88.44 84 ALA A C 1
ATOM 581 O O . ALA A 1 84 ? 6.012 4.940 -26.046 1.00 88.44 84 ALA A O 1
ATOM 582 N N . GLN A 1 85 ? 7.855 3.996 -26.903 1.00 89.75 85 GLN A N 1
ATOM 583 C CA . GLN A 1 85 ? 8.117 3.146 -25.743 1.00 89.75 85 GLN A CA 1
ATOM 584 C C . GLN A 1 85 ? 8.492 3.958 -24.494 1.00 89.75 85 GLN A C 1
ATOM 586 O O . GLN A 1 85 ? 8.056 3.613 -23.395 1.00 89.75 85 GLN A O 1
ATOM 591 N N . ASP A 1 86 ? 9.286 5.024 -24.633 1.00 89.69 86 ASP A N 1
ATOM 592 C CA . ASP A 1 86 ? 9.639 5.894 -23.505 1.00 89.69 86 ASP A CA 1
ATOM 593 C C . ASP A 1 86 ? 8.422 6.659 -22.972 1.00 89.69 86 ASP A C 1
ATOM 595 O O . ASP A 1 86 ? 8.174 6.660 -21.766 1.00 89.69 86 ASP A O 1
ATOM 599 N N . GLU A 1 87 ? 7.591 7.214 -23.855 1.00 91.56 87 GLU A N 1
ATOM 600 C CA . GLU A 1 87 ? 6.336 7.871 -23.468 1.00 91.56 87 GLU A CA 1
ATOM 601 C C . GLU A 1 87 ? 5.400 6.919 -22.711 1.00 91.56 87 GLU A C 1
ATOM 603 O O . GLU A 1 87 ? 4.862 7.265 -21.651 1.00 91.56 87 GLU A O 1
ATOM 608 N N . LEU A 1 88 ? 5.248 5.690 -23.214 1.00 93.25 88 LEU A N 1
ATOM 609 C CA . LEU A 1 88 ? 4.458 4.652 -22.560 1.00 93.25 88 LEU A CA 1
ATOM 610 C C . LEU A 1 88 ? 5.019 4.325 -21.171 1.00 93.25 88 LEU A C 1
ATOM 612 O O . LEU A 1 88 ? 4.266 4.291 -20.195 1.00 93.25 88 LEU A O 1
ATOM 616 N N . TYR A 1 89 ? 6.333 4.124 -21.065 1.00 94.19 89 TYR A N 1
ATOM 617 C CA . TYR A 1 89 ? 7.008 3.863 -19.797 1.00 94.19 89 TYR A CA 1
ATOM 618 C C . TYR A 1 89 ? 6.758 4.978 -18.774 1.00 94.19 89 TYR A C 1
ATOM 620 O O . TYR A 1 89 ? 6.349 4.687 -17.647 1.00 94.19 89 TYR A O 1
ATOM 628 N N . GLN A 1 90 ? 6.938 6.248 -19.153 1.00 95.62 90 GLN A N 1
ATOM 629 C CA . GLN A 1 90 ? 6.722 7.378 -18.243 1.00 95.62 90 GLN A CA 1
ATOM 630 C C . GLN A 1 90 ? 5.264 7.476 -17.784 1.00 95.62 90 GLN A C 1
ATOM 632 O O . GLN A 1 90 ? 5.003 7.735 -16.604 1.00 95.62 90 GLN A O 1
ATOM 637 N N . SER A 1 91 ? 4.310 7.226 -18.684 1.00 96.44 91 SER A N 1
ATOM 638 C CA . SER A 1 91 ? 2.882 7.233 -18.357 1.00 96.44 91 SER A CA 1
ATOM 639 C C . SER A 1 91 ? 2.537 6.164 -17.315 1.00 96.44 91 SER A C 1
ATOM 641 O O . SER A 1 91 ? 1.969 6.472 -16.261 1.00 96.44 91 SER A O 1
ATOM 643 N N . TRP A 1 92 ? 2.962 4.918 -17.547 1.00 97.12 92 TRP A N 1
ATOM 644 C CA . TRP A 1 92 ? 2.726 3.812 -16.617 1.00 97.12 92 TRP A CA 1
ATOM 645 C C . TRP A 1 92 ? 3.436 4.004 -15.285 1.00 97.12 92 TRP A C 1
ATOM 647 O O . TRP A 1 92 ? 2.835 3.765 -14.237 1.00 97.12 92 TRP A O 1
ATOM 657 N N . LYS A 1 93 ? 4.684 4.477 -15.309 1.00 96.81 93 LYS A N 1
ATOM 658 C CA . LYS A 1 93 ? 5.435 4.799 -14.097 1.00 96.81 93 LYS A CA 1
ATOM 659 C C . LYS A 1 93 ? 4.672 5.809 -13.240 1.00 96.81 93 LYS A C 1
ATOM 661 O O . LYS A 1 93 ? 4.391 5.532 -12.077 1.00 96.81 93 LYS A O 1
ATOM 666 N N . THR A 1 94 ? 4.266 6.929 -13.835 1.00 97.88 94 THR A N 1
ATOM 667 C CA . THR A 1 94 ? 3.522 7.993 -13.143 1.00 97.88 94 THR A CA 1
ATOM 668 C C . THR A 1 94 ? 2.217 7.476 -12.543 1.00 97.88 94 THR A C 1
ATOM 670 O O . THR A 1 94 ? 1.898 7.744 -11.381 1.00 97.88 94 THR A O 1
ATOM 673 N N . TYR A 1 95 ? 1.457 6.700 -13.319 1.00 97.56 95 TYR A N 1
ATOM 674 C CA . TYR A 1 95 ? 0.193 6.131 -12.865 1.00 97.56 95 TYR A CA 1
ATOM 675 C C . TYR A 1 95 ? 0.382 5.183 -11.673 1.00 97.56 95 TYR A C 1
ATOM 677 O O . TYR A 1 95 ? -0.306 5.316 -10.657 1.00 97.56 95 TYR A O 1
ATOM 685 N N . LEU A 1 96 ? 1.330 4.249 -11.769 1.00 97.62 96 LEU A N 1
ATOM 686 C CA . LEU A 1 96 ? 1.588 3.253 -10.732 1.00 97.62 96 LEU A CA 1
ATOM 687 C C . LEU A 1 96 ? 2.167 3.883 -9.457 1.00 97.62 96 LEU A C 1
ATOM 689 O O . LEU A 1 96 ? 1.765 3.498 -8.360 1.00 97.62 96 LEU A O 1
ATOM 693 N N . GLU A 1 97 ? 3.038 4.889 -9.569 1.00 97.56 97 GLU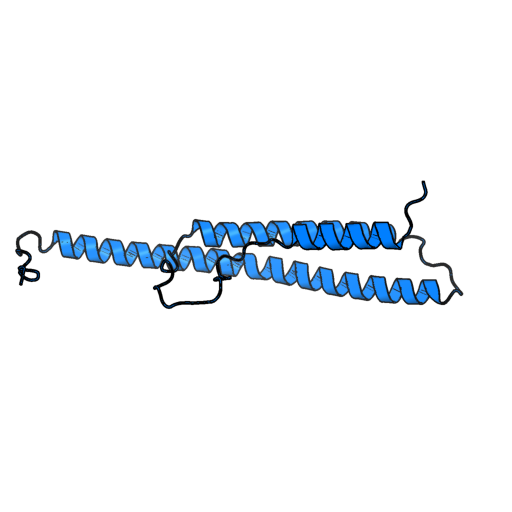 A N 1
ATOM 694 C CA . GLU A 1 97 ? 3.530 5.655 -8.415 1.00 97.56 97 GLU A CA 1
ATOM 695 C C . GLU A 1 97 ? 2.377 6.358 -7.684 1.00 97.56 97 GLU A C 1
ATOM 697 O O . GLU A 1 97 ? 2.261 6.259 -6.458 1.00 97.56 97 GLU A O 1
ATOM 702 N N . SER A 1 98 ? 1.472 7.001 -8.430 1.00 96.81 98 SER A N 1
ATOM 703 C CA . SER A 1 98 ? 0.280 7.636 -7.862 1.00 96.81 98 SER A CA 1
ATOM 704 C C . SER A 1 98 ? -0.631 6.621 -7.170 1.00 96.81 98 SER A C 1
ATOM 706 O O . SER A 1 98 ? -1.089 6.856 -6.050 1.00 96.81 98 SER A O 1
ATOM 708 N N . LEU A 1 99 ? -0.876 5.472 -7.806 1.00 96.19 99 LEU A N 1
ATOM 709 C CA . LEU A 1 99 ? -1.725 4.420 -7.255 1.00 96.19 99 LEU A CA 1
ATOM 710 C C . LEU A 1 99 ? -1.138 3.835 -5.966 1.00 96.19 99 LEU A C 1
ATOM 712 O O . LEU A 1 99 ? -1.851 3.737 -4.968 1.00 96.19 99 LEU A O 1
ATOM 716 N N . ALA A 1 100 ? 0.163 3.528 -5.946 1.00 95.38 100 ALA A N 1
ATOM 717 C CA . ALA A 1 100 ? 0.849 3.077 -4.737 1.00 95.38 100 ALA A CA 1
ATOM 718 C C . ALA A 1 100 ? 0.737 4.113 -3.609 1.00 95.38 100 ALA A C 1
ATOM 720 O O . ALA A 1 100 ? 0.445 3.753 -2.468 1.00 95.38 100 ALA A O 1
ATOM 721 N N . GLY A 1 101 ? 0.904 5.400 -3.934 1.00 94.75 101 GLY A N 1
ATOM 722 C CA . GLY A 1 101 ? 0.720 6.504 -2.995 1.00 94.75 101 GLY A CA 1
ATOM 723 C C . GLY A 1 101 ? -0.690 6.550 -2.401 1.00 94.75 101 GLY A C 1
ATOM 724 O O . GLY A 1 101 ? -0.835 6.649 -1.183 1.00 94.75 101 GLY A O 1
ATOM 725 N N . LYS A 1 102 ? -1.733 6.406 -3.230 1.00 96.00 102 LYS A N 1
ATOM 726 C CA . LYS A 1 102 ? -3.136 6.357 -2.777 1.00 96.00 102 LYS A CA 1
ATOM 727 C C . LYS A 1 102 ? -3.401 5.164 -1.862 1.00 96.00 102 LYS A C 1
ATOM 729 O O . LYS A 1 102 ? -3.990 5.341 -0.798 1.00 96.00 102 LYS A O 1
ATOM 734 N N . CYS A 1 103 ? -2.929 3.972 -2.233 1.00 93.69 103 CYS A N 1
ATOM 735 C CA . CYS A 1 103 ? -3.043 2.781 -1.392 1.00 93.69 103 CYS A CA 1
ATOM 736 C C . CYS A 1 103 ? -2.371 3.003 -0.032 1.00 93.69 103 CYS A C 1
ATOM 738 O O . CYS A 1 103 ? -2.979 2.720 0.994 1.00 93.69 103 CYS A O 1
ATOM 740 N N . SER A 1 104 ? -1.159 3.569 0.000 1.00 93.00 104 SER A N 1
ATOM 741 C CA . SER A 1 104 ? -0.467 3.907 1.251 1.00 93.00 104 SER A CA 1
ATOM 742 C C . SER A 1 104 ? -1.197 4.960 2.086 1.00 93.00 104 SER A C 1
ATOM 744 O O . SER A 1 104 ? -1.315 4.792 3.299 1.00 93.00 104 SER A O 1
ATOM 746 N N . ALA A 1 105 ? -1.731 6.008 1.458 1.00 94.31 105 ALA A N 1
ATOM 747 C CA . ALA A 1 105 ? -2.446 7.074 2.153 1.00 94.31 105 ALA A CA 1
ATOM 748 C C . ALA A 1 105 ? -3.745 6.590 2.820 1.00 94.31 105 ALA A C 1
ATOM 750 O O . ALA A 1 105 ? -4.122 7.119 3.862 1.00 94.31 105 ALA A O 1
ATOM 751 N N . LEU A 1 106 ? -4.410 5.575 2.257 1.00 93.88 106 LEU A N 1
ATOM 752 C CA . LEU A 1 106 ? -5.667 5.026 2.779 1.00 93.88 106 LEU A CA 1
ATOM 753 C C . LEU A 1 106 ? -5.489 4.045 3.950 1.00 93.88 106 LEU A C 1
ATOM 755 O O . LEU A 1 106 ? -6.434 3.847 4.713 1.00 93.88 106 LEU A O 1
ATOM 759 N N . GLN A 1 107 ? -4.295 3.480 4.162 1.00 92.69 107 GLN A N 1
ATOM 760 C CA . GLN A 1 107 ? -4.057 2.510 5.245 1.00 92.69 107 GLN A CA 1
ATOM 761 C C . GLN A 1 107 ? -4.359 3.088 6.635 1.00 92.69 107 GLN A C 1
ATOM 763 O O . GLN A 1 107 ? -5.054 2.463 7.441 1.00 92.69 107 GLN A O 1
ATOM 768 N N . GLY A 1 108 ? -3.839 4.285 6.921 1.00 89.06 108 GLY A N 1
ATOM 769 C CA . GLY A 1 108 ? -4.033 4.973 8.200 1.00 89.06 108 GLY A CA 1
ATOM 770 C C . GLY A 1 108 ? -5.505 5.293 8.489 1.00 89.06 108 GLY A C 1
ATOM 771 O O . GLY A 1 108 ? -6.000 4.894 9.545 1.00 89.06 108 GLY A O 1
ATOM 772 N N . PRO A 1 109 ? -6.219 5.960 7.561 1.00 92.69 109 PRO A N 1
ATOM 773 C CA . PRO A 1 109 ? -7.653 6.208 7.667 1.00 92.69 109 PRO A CA 1
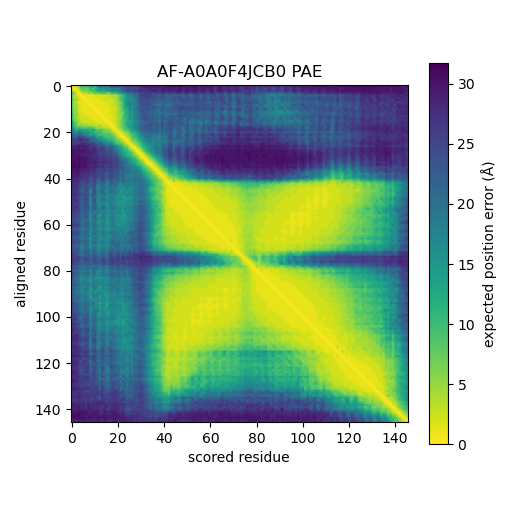ATOM 774 C C . PRO A 1 109 ? -8.487 4.949 7.919 1.00 92.69 109 PRO A C 1
ATOM 776 O O . PRO A 1 109 ? -9.335 4.976 8.805 1.00 92.69 109 PRO A O 1
ATOM 779 N N . LEU A 1 110 ? -8.221 3.840 7.215 1.00 88.44 110 LEU A N 1
ATOM 780 C CA . LEU A 1 110 ? -8.952 2.582 7.423 1.00 88.44 110 LEU A CA 1
ATOM 781 C C . LEU A 1 110 ? -8.742 2.021 8.831 1.00 88.44 110 LEU A C 1
ATOM 783 O O . LEU A 1 110 ? -9.708 1.671 9.503 1.00 88.44 110 LEU A O 1
ATOM 787 N N . ARG A 1 111 ? -7.497 2.000 9.319 1.00 88.94 111 ARG A N 1
ATOM 788 C CA . ARG A 1 111 ? -7.200 1.549 10.686 1.00 88.94 111 ARG A CA 1
ATOM 789 C C . ARG A 1 111 ? -7.896 2.420 11.733 1.00 88.94 111 ARG A C 1
ATOM 791 O O . ARG A 1 111 ? -8.508 1.895 12.658 1.00 88.94 111 ARG A O 1
ATOM 798 N N . LYS A 1 112 ? -7.859 3.743 11.553 1.00 88.25 112 LYS A N 1
ATOM 799 C CA . LYS A 1 112 ? -8.518 4.694 12.457 1.00 88.25 112 LYS A CA 1
ATOM 800 C C . LYS A 1 112 ? -10.040 4.538 12.448 1.00 88.25 112 LYS A C 1
ATOM 802 O O . LYS A 1 112 ? -10.658 4.642 13.502 1.00 88.25 112 LYS A O 1
ATOM 807 N N . ALA A 1 113 ? -10.638 4.281 11.284 1.00 85.12 113 ALA A N 1
ATOM 808 C CA . ALA A 1 113 ? -12.067 4.001 11.179 1.00 85.12 113 ALA A CA 1
ATOM 809 C C . ALA A 1 113 ? -12.439 2.746 11.982 1.00 85.12 113 ALA A C 1
ATOM 811 O O . ALA A 1 113 ? -13.362 2.803 12.788 1.00 85.12 113 ALA A O 1
ATOM 812 N N . GLY A 1 114 ? -11.668 1.662 11.843 1.00 84.69 114 GLY A N 1
ATOM 813 C CA . GLY A 1 114 ? -11.866 0.436 12.622 1.00 84.69 114 GLY A CA 1
ATOM 814 C C . GLY A 1 114 ? -11.708 0.628 14.130 1.00 84.69 114 GLY A C 1
ATOM 815 O O . GLY A 1 114 ? -12.504 0.103 14.901 1.00 84.69 114 GLY A O 1
ATOM 816 N N . GLU A 1 115 ? -10.704 1.394 14.564 1.00 84.44 115 GLU A N 1
ATOM 817 C CA . GLU A 1 115 ? -10.502 1.735 15.979 1.00 84.44 115 GLU A CA 1
ATOM 818 C C . GLU A 1 115 ? -11.659 2.569 16.545 1.00 84.44 115 GLU A C 1
ATOM 820 O O . GLU A 1 115 ? -12.164 2.257 17.621 1.00 84.44 115 GLU A O 1
ATOM 825 N N . GLY A 1 116 ? -12.086 3.608 15.822 1.00 82.75 116 GLY A N 1
ATOM 826 C CA . GLY A 1 116 ? -13.152 4.506 16.263 1.00 82.75 116 GLY A CA 1
ATOM 827 C C . GLY A 1 116 ? -14.512 3.818 16.342 1.00 82.75 116 GLY A C 1
ATOM 828 O O . GLY A 1 116 ? -15.225 4.011 17.322 1.00 82.75 116 GLY A O 1
ATOM 829 N N . GLN A 1 117 ? -14.845 2.993 15.346 1.00 80.56 117 GLN A N 1
ATOM 830 C CA . GLN A 1 117 ? -16.097 2.240 15.348 1.00 80.56 117 GLN A CA 1
ATOM 831 C C . GLN A 1 117 ? -16.135 1.201 16.475 1.00 80.56 117 GLN A C 1
ATOM 833 O O . GLN A 1 117 ? -17.093 1.147 17.235 1.00 80.56 117 GLN A O 1
ATOM 838 N N . TYR A 1 118 ? -15.050 0.446 16.668 1.00 78.69 118 TYR A N 1
ATOM 839 C CA . TYR A 1 118 ? -14.957 -0.517 17.769 1.00 78.69 118 TYR A CA 1
ATOM 840 C C . TYR A 1 118 ? -15.139 0.135 19.147 1.00 78.69 118 TYR A C 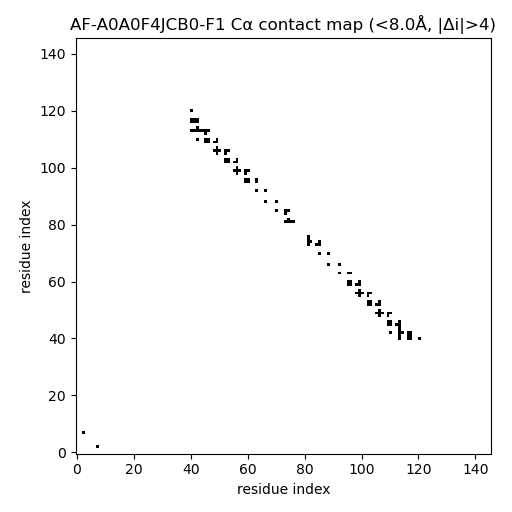1
ATOM 842 O O . TYR A 1 118 ? -15.880 -0.379 19.979 1.00 78.69 118 TYR A O 1
ATOM 850 N N . ALA A 1 119 ? -14.494 1.282 19.381 1.00 82.75 119 ALA A N 1
ATOM 851 C CA . ALA A 1 119 ? -14.624 2.001 20.646 1.00 82.75 119 ALA A CA 1
ATOM 852 C C . ALA A 1 119 ? -16.050 2.530 20.881 1.00 82.75 119 ALA A C 1
ATOM 854 O O . ALA A 1 119 ? -16.501 2.595 22.023 1.00 82.75 119 ALA A O 1
ATOM 855 N N . ASN A 1 120 ? -16.759 2.919 19.816 1.00 81.75 120 ASN A N 1
ATOM 856 C CA . ASN A 1 120 ? -18.145 3.366 19.917 1.00 81.75 120 ASN A CA 1
ATOM 857 C C . ASN A 1 120 ? -19.083 2.208 20.283 1.00 81.75 120 ASN A C 1
ATOM 859 O O . ASN A 1 120 ? -19.849 2.331 21.237 1.00 81.75 120 ASN A O 1
ATOM 863 N N . ASP A 1 121 ? -18.962 1.079 19.583 1.00 80.44 121 ASP A N 1
ATOM 864 C CA . ASP A 1 121 ? -19.734 -0.136 19.849 1.00 80.44 121 ASP A CA 1
ATOM 865 C C . ASP A 1 121 ? -19.526 -0.652 21.283 1.00 80.44 121 ASP A C 1
ATOM 867 O O . ASP A 1 121 ? -20.493 -1.009 21.960 1.00 80.44 121 ASP A O 1
ATOM 871 N N . GLU A 1 122 ? -18.280 -0.660 21.770 1.00 84.81 122 GLU A N 1
ATOM 872 C CA . GLU A 1 122 ? -17.948 -1.068 23.142 1.00 84.81 122 GLU A CA 1
ATOM 873 C C . GLU A 1 122 ? -18.608 -0.140 24.173 1.00 84.81 122 GLU A C 1
ATOM 875 O O . GLU A 1 122 ? -19.299 -0.614 25.073 1.00 84.81 122 GLU A O 1
ATOM 880 N N . ALA A 1 123 ? -18.513 1.180 23.982 1.00 87.19 123 ALA A N 1
ATOM 881 C CA . ALA A 1 123 ? -19.142 2.155 24.871 1.00 87.19 123 ALA A CA 1
ATOM 882 C C . ALA A 1 123 ? -20.677 2.041 24.900 1.00 87.19 123 ALA A C 1
ATOM 884 O O . ALA A 1 123 ? -21.293 2.179 25.959 1.00 87.19 123 ALA A O 1
ATOM 885 N N . ILE A 1 124 ? -21.308 1.775 23.751 1.00 86.62 124 ILE A N 1
ATOM 886 C CA . ILE A 1 124 ? -22.756 1.541 23.670 1.00 86.62 124 ILE A CA 1
ATOM 887 C C . ILE A 1 124 ? -23.130 0.275 24.446 1.00 86.62 124 ILE A C 1
ATOM 889 O O . ILE A 1 124 ? -24.062 0.301 25.253 1.00 86.62 124 ILE A O 1
ATOM 893 N N . LYS A 1 125 ? -22.400 -0.826 24.238 1.00 85.88 125 LYS A N 1
ATOM 894 C CA . LYS A 1 125 ? -22.641 -2.097 24.930 1.00 85.88 125 LYS A CA 1
ATOM 895 C C . LYS A 1 125 ? -22.491 -1.959 26.444 1.00 85.88 125 LYS A C 1
ATOM 897 O O . LYS A 1 125 ? -23.335 -2.467 27.184 1.00 85.88 125 LYS A O 1
ATOM 902 N N . ASP A 1 126 ? -21.459 -1.261 26.899 1.00 89.44 126 ASP A N 1
ATOM 903 C CA . ASP A 1 126 ? -21.227 -1.010 28.321 1.00 89.44 126 ASP A CA 1
ATOM 904 C C . ASP A 1 126 ? -22.353 -0.168 28.925 1.00 89.44 126 ASP A C 1
ATOM 906 O O . ASP A 1 126 ? -22.861 -0.500 29.997 1.00 89.44 126 ASP A O 1
ATOM 910 N N . GLY A 1 127 ? -22.821 0.859 28.207 1.00 91.62 127 GLY A N 1
ATOM 911 C CA . GLY A 1 127 ? -23.969 1.667 28.616 1.00 91.62 127 GLY A CA 1
ATOM 912 C C . GLY A 1 127 ? -25.245 0.838 28.786 1.00 91.62 127 GLY A C 1
ATOM 913 O O . GLY A 1 127 ? -25.910 0.936 29.817 1.00 91.62 127 GLY A O 1
ATOM 914 N N . PHE A 1 128 ? -25.566 -0.034 27.826 1.00 90.12 128 PHE A N 1
ATOM 915 C CA . PHE A 1 128 ? -26.719 -0.934 27.951 1.00 90.12 128 PHE A CA 1
ATOM 916 C C . PHE A 1 128 ? -26.549 -1.961 29.073 1.00 90.12 128 PHE A C 1
ATOM 918 O O . PHE A 1 128 ? -27.503 -2.220 29.798 1.00 90.12 128 PHE A O 1
ATOM 925 N N . THR A 1 129 ? -25.342 -2.496 29.266 1.00 92.00 129 THR A N 1
ATOM 926 C CA . THR A 1 129 ? -25.039 -3.425 30.369 1.00 92.00 129 THR A CA 1
ATOM 927 C C . THR A 1 129 ? -25.218 -2.744 31.728 1.00 92.00 129 THR A C 1
ATOM 929 O O . THR A 1 129 ? -25.742 -3.341 32.667 1.00 92.00 129 THR A O 1
ATOM 932 N N 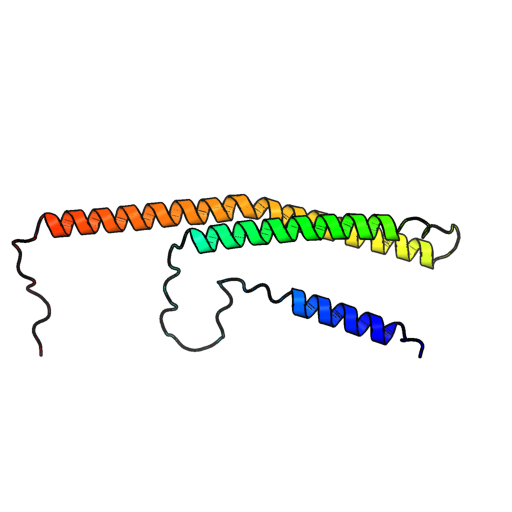. GLN A 1 130 ? -24.824 -1.474 31.839 1.00 91.31 130 GLN A N 1
ATOM 933 C CA . GLN A 1 130 ? -25.023 -0.681 33.047 1.00 91.31 130 GLN A CA 1
ATOM 934 C C . GLN A 1 130 ? -26.509 -0.443 33.332 1.00 91.31 130 GLN A C 1
ATOM 936 O O . GLN A 1 130 ? -26.933 -0.600 34.475 1.00 91.31 130 GLN A O 1
ATOM 941 N N . VAL A 1 131 ? -27.294 -0.079 32.314 1.00 88.06 131 VAL A N 1
ATOM 942 C CA . VAL A 1 131 ? -28.747 0.107 32.448 1.00 88.06 131 VAL A CA 1
ATOM 943 C C . VAL A 1 131 ? -29.426 -1.204 32.850 1.00 88.06 131 VAL A C 1
ATOM 945 O O . VAL A 1 131 ? -30.208 -1.212 33.794 1.00 88.06 131 VAL A O 1
ATOM 948 N N . ASP A 1 132 ? -29.088 -2.321 32.206 1.00 85.38 132 ASP A N 1
ATOM 949 C CA . ASP A 1 132 ? -29.632 -3.645 32.536 1.00 85.38 132 ASP A CA 1
ATOM 950 C C . ASP A 1 132 ? -29.331 -4.043 33.992 1.00 85.38 132 ASP A C 1
ATOM 952 O O . ASP A 1 132 ? -30.214 -4.473 34.733 1.00 85.38 132 ASP A O 1
ATOM 956 N N . GLY A 1 133 ? -28.104 -3.788 34.458 1.00 86.69 133 GLY A N 1
ATOM 957 C CA . GLY A 1 133 ? -27.723 -3.995 35.855 1.00 86.69 133 GLY A CA 1
ATOM 958 C C . GLY A 1 133 ? -28.459 -3.092 36.852 1.00 86.69 133 GLY A C 1
ATOM 959 O O . GLY A 1 133 ? -28.673 -3.499 37.992 1.00 86.69 133 GLY A O 1
ATOM 960 N N . GLN A 1 134 ? -28.856 -1.881 36.451 1.00 86.62 134 GLN A N 1
ATOM 961 C CA . GLN A 1 134 ? -29.586 -0.941 37.311 1.00 86.62 134 GLN A CA 1
ATOM 962 C C . GLN A 1 134 ? -31.073 -1.269 37.465 1.00 86.62 134 GLN A C 1
ATOM 964 O O . GLN A 1 134 ? -31.654 -0.880 38.473 1.00 86.62 134 GLN A O 1
ATOM 969 N N . TYR A 1 135 ? -31.677 -1.964 36.500 1.00 82.12 135 TYR A N 1
ATOM 970 C CA . TYR A 1 135 ? -33.124 -2.203 36.446 1.00 82.12 135 TYR A CA 1
ATOM 971 C C . TYR A 1 135 ? -33.496 -3.695 36.464 1.00 82.12 135 TYR A C 1
ATOM 973 O O . TYR A 1 135 ? -34.515 -4.089 35.895 1.00 82.12 135 TYR A O 1
ATOM 981 N N . GLN A 1 136 ? -32.707 -4.538 37.140 1.00 77.25 136 GLN A N 1
ATOM 982 C CA . GLN A 1 136 ? -32.968 -5.986 37.248 1.00 77.25 136 GLN A CA 1
ATOM 983 C C . GLN A 1 136 ? -34.303 -6.334 37.928 1.00 77.25 136 GLN A C 1
ATOM 985 O O . GLN A 1 136 ? -34.860 -7.412 37.736 1.00 77.25 136 GLN A O 1
ATOM 990 N N . ASP A 1 137 ? -34.803 -5.423 38.749 1.00 74.62 137 ASP A N 1
ATOM 991 C CA . ASP A 1 137 ? -36.041 -5.493 39.516 1.00 74.62 137 ASP A CA 1
ATOM 992 C C . ASP A 1 137 ? -37.270 -4.994 38.740 1.00 74.62 137 ASP A C 1
ATOM 994 O O . ASP A 1 137 ? -38.397 -5.126 39.222 1.00 74.62 137 ASP A O 1
ATOM 998 N N . THR A 1 138 ? -37.086 -4.461 37.529 1.00 71.69 138 THR A N 1
ATOM 999 C CA . THR A 1 138 ? -38.187 -3.999 36.679 1.00 71.69 138 THR A CA 1
ATOM 1000 C C . THR A 1 138 ? -38.624 -5.119 35.727 1.00 71.69 138 THR A C 1
ATOM 1002 O O . THR A 1 138 ? -37.912 -5.428 34.771 1.00 71.69 138 THR A O 1
ATOM 1005 N N . PRO A 1 139 ? -39.795 -5.751 35.932 1.00 68.00 139 PRO A N 1
ATOM 1006 C CA . PRO A 1 139 ? -40.267 -6.801 35.036 1.00 68.00 139 PRO A CA 1
ATOM 1007 C C . PRO A 1 139 ? -40.541 -6.249 33.628 1.00 68.00 139 PRO A C 1
ATOM 1009 O O . PRO A 1 139 ? -41.098 -5.161 33.468 1.00 68.00 139 PRO A O 1
ATOM 1012 N N . ALA A 1 140 ? -40.193 -7.019 32.593 1.00 68.44 140 ALA A N 1
ATOM 1013 C CA . ALA A 1 140 ? -40.467 -6.659 31.203 1.00 68.44 140 ALA A CA 1
ATOM 1014 C C . ALA A 1 140 ? -41.987 -6.606 30.953 1.00 68.44 140 ALA A C 1
ATOM 1016 O O . ALA A 1 140 ? -42.660 -7.633 30.896 1.00 68.44 140 ALA A O 1
ATOM 1017 N N . THR A 1 141 ? -42.545 -5.401 30.825 1.00 70.81 141 THR A N 1
ATOM 1018 C CA . THR A 1 141 ? -44.001 -5.173 30.732 1.00 70.81 141 THR A CA 1
ATOM 1019 C C . THR A 1 141 ? -44.527 -5.010 29.297 1.00 70.81 141 THR A C 1
ATOM 1021 O O . THR A 1 141 ? -45.725 -4.808 29.105 1.00 70.81 141 THR A O 1
ATOM 1024 N N . GLY A 1 142 ? -43.682 -5.147 28.267 1.00 61.78 142 GLY A N 1
ATOM 1025 C CA . GLY A 1 142 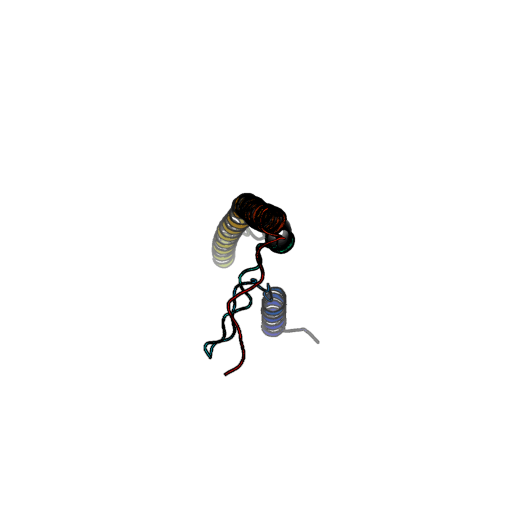? -44.073 -5.035 26.853 1.00 61.78 142 GLY A CA 1
ATOM 1026 C C . GLY A 1 142 ? -43.742 -6.294 26.047 1.00 61.78 142 GLY A C 1
ATOM 1027 O O . GLY A 1 142 ? -42.592 -6.714 26.029 1.00 61.78 142 GLY A O 1
ATOM 1028 N N . GLY A 1 143 ? -44.740 -6.879 25.368 1.00 59.94 143 GLY A N 1
ATOM 1029 C CA . GLY A 1 143 ? -44.572 -8.076 24.520 1.00 59.94 143 GLY A CA 1
ATOM 1030 C C . GLY A 1 143 ? -45.549 -9.231 24.785 1.00 59.94 143 GLY A C 1
ATOM 1031 O O . GLY A 1 143 ? -45.352 -10.324 24.263 1.00 59.94 143 GLY A O 1
ATOM 1032 N N . GLY A 1 144 ? -46.600 -9.018 25.585 1.00 45.56 144 GLY A N 1
ATOM 1033 C CA . GLY A 1 144 ? -47.657 -10.013 25.773 1.00 45.56 144 GLY A CA 1
ATOM 1034 C C . GLY A 1 144 ? -48.370 -10.332 24.457 1.00 45.56 144 GLY A C 1
ATOM 1035 O O . GLY A 1 144 ? -48.860 -9.420 23.785 1.00 45.56 144 GLY A O 1
ATOM 1036 N N . ALA A 1 145 ? -48.392 -11.623 24.115 1.00 52.53 145 ALA A N 1
ATOM 1037 C CA . ALA A 1 145 ? -49.022 -12.183 22.927 1.00 52.53 145 ALA A CA 1
ATOM 1038 C C . ALA A 1 145 ? -50.432 -11.616 22.706 1.00 52.53 145 ALA A C 1
ATOM 1040 O O . ALA A 1 145 ? -51.263 -11.601 23.619 1.00 52.53 145 ALA A O 1
ATOM 1041 N N . ARG A 1 146 ? -50.678 -11.164 21.479 1.00 44.59 146 ARG A N 1
ATOM 1042 C CA . ARG A 1 146 ? -52.016 -11.013 20.914 1.00 44.59 146 ARG A CA 1
ATOM 1043 C C . ARG A 1 146 ? -52.152 -12.044 19.812 1.00 44.59 146 ARG A C 1
ATOM 1045 O O . ARG A 1 146 ? -51.170 -12.161 19.044 1.00 44.59 146 ARG A O 1
#

Mean predicted aligned error: 14.57 Å